Protein AF-X0YKE0-F1 (afdb_monomer)

Sequence (100 aa):
PDMLVMGGPPLYLKNFKIDEESLANALNNMVKIVKAIPLTVIDHHILRSLDYKEYLTPVFAEAEKSGHRVISASELVGQEPQLLEAKRKELHARGPIKRE

Foldseek 3Di:
DQEEEDEADQCVCDPPNDDPVNLVVSQVVLLVVLLVHQEYAYDDRLLLAPCSCVSCVSNCVSNVVNNHDYYHPQVVVPHDDDSCNNCVVVVCVVPPDPDD

Solvent-accessible surface area (backbone atoms only — not comparable to full-atom values): 5661 Å² total; per-residue (Å²): 114,67,64,47,80,46,72,40,68,54,63,81,33,56,86,74,82,37,56,69,66,62,53,52,51,51,50,56,50,46,30,58,46,33,54,72,23,52,30,35,32,46,28,86,32,26,54,43,31,88,60,39,65,67,74,38,44,65,37,52,52,40,8,52,76,58,78,20,44,77,42,36,67,40,47,73,74,77,35,81,79,79,49,55,72,44,39,39,73,63,50,41,74,76,53,66,74,78,81,130

Radius of gyration: 15.1 Å; Cα contacts (8 Å, |Δi|>4): 128; chains: 1; bounding box: 35×33×47 Å

pLDDT: mean 94.93, std 6.6, range [57.84, 98.81]

Secondary structure (DSSP, 8-state):
--EEEEEPP-GGGBTTTB-HHHHHHHHHHHHHHHHH-SEEEEETTGGGSTTHHHHTHHHHHHHHHTT-EEE-HHHHTT-----TTTTHHHHHHHSPPPP-

Mean predicted aligned error: 3.62 Å

Organism: NCBI:txid412755

Structure (mmCIF, N/CA/C/O backbone):
data_AF-X0YKE0-F1
#
_entry.id   AF-X0YKE0-F1
#
loop_
_atom_site.group_PDB
_atom_site.id
_atom_site.type_symbol
_atom_site.label_atom_id
_atom_site.label_alt_id
_atom_site.label_comp_id
_atom_site.label_asym_id
_atom_site.label_entity_id
_atom_site.label_seq_id
_atom_site.pdbx_PDB_ins_code
_atom_site.Cartn_x
_atom_site.Cartn_y
_atom_site.Cartn_z
_atom_site.occupancy
_atom_site.B_iso_or_equiv
_atom_site.auth_seq_id
_atom_site.auth_comp_id
_atom_site.auth_asym_id
_atom_site.auth_atom_id
_atom_site.pdbx_PDB_model_num
ATOM 1 N N . PRO A 1 1 ? -18.114 0.830 5.046 1.00 91.19 1 PRO A N 1
ATOM 2 C CA . PRO A 1 1 ? -17.846 -0.395 4.256 1.00 91.19 1 PRO A CA 1
ATOM 3 C C . PRO A 1 1 ? -16.847 -1.254 5.029 1.00 91.19 1 PRO A C 1
ATOM 5 O O . PRO A 1 1 ? -15.962 -0.679 5.654 1.00 91.19 1 PRO A O 1
ATOM 8 N N . ASP A 1 2 ? -16.981 -2.579 4.997 1.00 96.88 2 ASP A N 1
ATOM 9 C CA . ASP A 1 2 ? -16.073 -3.484 5.724 1.00 96.88 2 ASP A CA 1
ATOM 10 C C . ASP A 1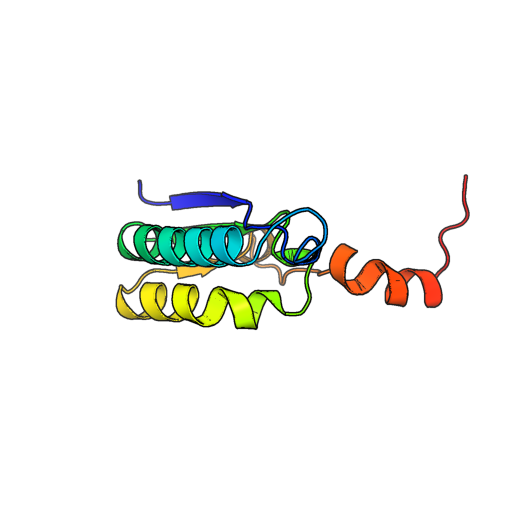 2 ? -14.789 -3.786 4.935 1.00 96.88 2 ASP A C 1
ATOM 12 O O . ASP A 1 2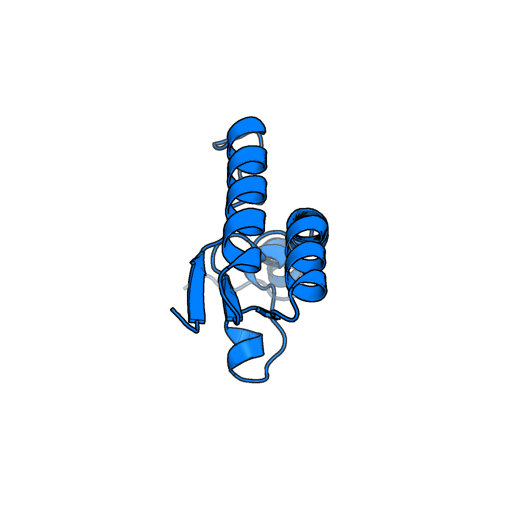 ? -13.739 -4.065 5.512 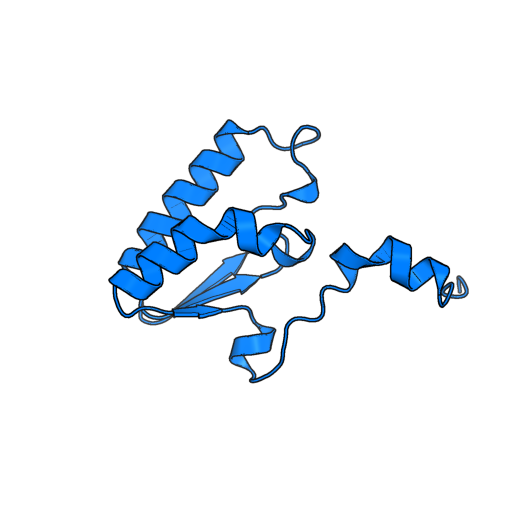1.00 96.88 2 ASP A O 1
ATOM 16 N N . MET A 1 3 ? -14.866 -3.676 3.604 1.00 98.12 3 MET A N 1
ATOM 17 C CA . MET A 1 3 ? -13.749 -3.857 2.681 1.00 98.12 3 M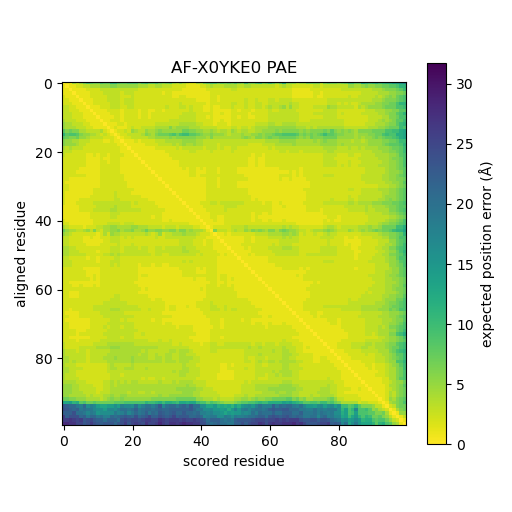ET A CA 1
ATOM 18 C C . MET A 1 3 ? -13.749 -2.768 1.600 1.00 98.12 3 MET A C 1
ATOM 20 O O . MET A 1 3 ? -14.808 -2.392 1.092 1.00 98.12 3 MET A O 1
ATOM 24 N N . LEU A 1 4 ? -12.561 -2.296 1.220 1.00 98.38 4 LEU A N 1
ATOM 25 C CA . LEU A 1 4 ? -12.324 -1.454 0.045 1.00 98.38 4 LEU A CA 1
ATOM 26 C C . LEU A 1 4 ? -11.296 -2.117 -0.871 1.00 98.38 4 LEU A C 1
ATOM 28 O O . LEU A 1 4 ? -10.249 -2.549 -0.402 1.00 98.38 4 LEU A O 1
ATOM 32 N N . VAL A 1 5 ? -11.556 -2.129 -2.177 1.00 98.06 5 VAL A N 1
ATOM 33 C CA . VAL A 1 5 ? -10.570 -2.497 -3.203 1.00 98.06 5 VAL A CA 1
ATOM 34 C C . VAL A 1 5 ? -10.218 -1.244 -3.994 1.00 98.06 5 VAL A C 1
ATOM 36 O O . VAL A 1 5 ? -11.109 -0.578 -4.520 1.00 98.06 5 VAL A O 1
ATOM 39 N N . MET A 1 6 ? -8.932 -0.907 -4.068 1.00 96.94 6 MET A N 1
ATOM 40 C CA . MET A 1 6 ? -8.459 0.295 -4.752 1.00 96.94 6 MET A CA 1
ATOM 41 C C . MET A 1 6 ? -7.142 0.073 -5.501 1.00 96.94 6 MET A C 1
ATOM 43 O O . MET A 1 6 ? -6.310 -0.756 -5.135 1.00 96.94 6 MET A O 1
ATOM 47 N N . GLY A 1 7 ? -6.927 0.858 -6.556 1.00 96.69 7 GLY A N 1
ATOM 48 C CA . GLY A 1 7 ? -5.600 1.010 -7.145 1.00 96.69 7 GLY A CA 1
ATOM 49 C C . GLY A 1 7 ? -4.758 1.959 -6.295 1.00 96.69 7 GLY A C 1
ATOM 50 O O . GLY A 1 7 ? -5.264 2.981 -5.831 1.00 96.69 7 GLY A O 1
ATOM 51 N N . GLY A 1 8 ? -3.480 1.644 -6.093 1.00 95.44 8 GLY A N 1
ATOM 52 C CA . GLY A 1 8 ? -2.547 2.609 -5.502 1.00 95.44 8 GLY A CA 1
ATOM 53 C C . GLY A 1 8 ? -1.920 3.539 -6.555 1.00 95.44 8 GLY A C 1
ATOM 54 O O . GLY A 1 8 ? -2.098 3.322 -7.754 1.00 95.44 8 GLY A O 1
ATOM 55 N N . PRO A 1 9 ? -1.191 4.587 -6.146 1.00 96.62 9 PRO A N 1
ATOM 56 C CA . PRO A 1 9 ? -0.584 5.535 -7.078 1.00 96.62 9 PRO A CA 1
ATOM 57 C C . PRO A 1 9 ? 0.576 4.901 -7.879 1.00 96.62 9 PRO A C 1
ATOM 59 O O . PRO A 1 9 ? 1.295 4.046 -7.357 1.00 96.62 9 PRO A O 1
ATOM 62 N N . PRO A 1 10 ? 0.803 5.306 -9.143 1.00 96.25 10 PRO A N 1
ATOM 63 C CA . PRO A 1 10 ? 1.877 4.761 -9.974 1.00 96.25 10 PRO A CA 1
ATOM 64 C C . PRO A 1 10 ? 3.220 5.435 -9.658 1.00 96.25 10 PRO A C 1
ATOM 66 O O . PRO A 1 10 ? 3.654 6.339 -10.370 1.00 96.25 10 PRO A O 1
ATOM 69 N N . LEU A 1 11 ? 3.904 4.973 -8.604 1.00 96.06 11 LEU A N 1
ATOM 70 C CA . LEU A 1 11 ? 5.172 5.565 -8.137 1.00 96.06 11 LEU A CA 1
ATOM 71 C C . LEU A 1 11 ? 6.252 5.623 -9.228 1.00 96.06 11 LEU A C 1
ATOM 73 O O . LEU A 1 11 ? 7.035 6.564 -9.277 1.00 96.06 11 LEU A O 1
ATOM 77 N N . TYR A 1 12 ? 6.260 4.664 -10.158 1.00 92.75 12 TYR A N 1
ATOM 78 C CA . TYR A 1 12 ? 7.188 4.627 -11.297 1.00 92.75 12 TYR A CA 1
ATOM 79 C C . TYR A 1 12 ? 7.033 5.804 -12.284 1.00 92.75 12 TYR A C 1
ATOM 81 O O . TYR A 1 12 ? 7.842 5.941 -13.200 1.00 92.75 12 TYR A O 1
ATOM 89 N N . LEU A 1 13 ? 5.993 6.635 -12.135 1.00 94.56 13 LEU A N 1
ATOM 90 C CA . LEU A 1 13 ? 5.777 7.864 -12.908 1.00 94.56 13 LEU A CA 1
ATOM 91 C C . LEU A 1 13 ? 6.193 9.141 -12.161 1.00 94.56 13 LEU A C 1
ATOM 93 O O . LEU A 1 13 ? 6.000 10.241 -12.700 1.00 94.56 13 LEU A O 1
ATOM 97 N N . LYS A 1 14 ? 6.755 9.007 -10.951 1.00 93.81 14 LYS A N 1
ATOM 98 C CA . LYS A 1 14 ? 7.306 10.116 -10.167 1.00 93.81 14 LYS A CA 1
ATOM 99 C C . LYS A 1 14 ? 8.310 10.912 -11.008 1.00 93.81 14 LYS A C 1
ATOM 101 O O . LYS A 1 14 ? 9.156 10.330 -11.684 1.00 93.81 14 LYS A O 1
ATOM 106 N N . ASN A 1 15 ? 8.205 12.240 -10.973 1.00 90.06 15 ASN A N 1
ATOM 107 C CA . ASN A 1 15 ? 9.053 13.192 -11.708 1.00 90.06 15 ASN A CA 1
ATOM 108 C C . ASN A 1 15 ? 8.958 13.112 -13.245 1.00 90.06 15 ASN A C 1
ATOM 110 O O . ASN A 1 15 ? 9.739 13.757 -13.940 1.00 90.06 15 ASN A O 1
ATOM 114 N N . PHE A 1 16 ? 8.000 12.351 -13.786 1.00 91.75 16 PHE A N 1
ATOM 115 C CA . PHE A 1 16 ? 7.718 12.309 -15.223 1.00 91.75 16 PHE A CA 1
ATOM 116 C C . PHE A 1 16 ? 6.289 12.746 -15.545 1.00 91.75 16 PHE A C 1
ATOM 118 O O . PHE A 1 16 ? 6.088 13.653 -16.347 1.00 91.75 16 PHE A O 1
ATOM 125 N N . LYS A 1 17 ? 5.291 12.106 -14.922 1.00 93.50 17 LYS A N 1
ATOM 126 C CA . LYS A 1 17 ? 3.862 12.433 -15.108 1.00 93.50 17 LYS A CA 1
ATOM 127 C C . LYS A 1 17 ? 3.133 12.758 -13.811 1.00 93.50 17 LYS A C 1
ATOM 129 O O . LYS A 1 17 ? 2.005 13.232 -13.874 1.00 93.50 17 LYS A O 1
ATOM 134 N N . ILE A 1 18 ? 3.745 12.461 -12.668 1.00 94.31 18 ILE A N 1
ATOM 135 C CA . ILE A 1 18 ? 3.179 12.726 -11.349 1.00 94.31 18 ILE A CA 1
ATOM 136 C C . ILE A 1 18 ? 4.229 13.442 -10.510 1.00 94.31 18 ILE A C 1
ATOM 138 O O . ILE A 1 18 ? 5.378 12.999 -10.425 1.00 94.31 18 ILE A O 1
ATOM 142 N N . ASP A 1 19 ? 3.820 14.557 -9.921 1.00 95.44 19 ASP A N 1
ATOM 143 C CA . ASP A 1 19 ? 4.620 15.350 -9.001 1.00 95.44 19 ASP A CA 1
ATOM 144 C C . ASP A 1 19 ? 4.629 14.749 -7.580 1.00 95.44 19 ASP A C 1
ATOM 146 O O . ASP A 1 19 ? 3.821 13.887 -7.219 1.00 95.44 19 ASP A O 1
ATOM 150 N N . GLU A 1 20 ? 5.583 15.187 -6.760 1.00 95.25 20 GLU A N 1
ATOM 151 C CA . GLU A 1 20 ? 5.752 14.664 -5.401 1.00 95.25 20 GLU A CA 1
ATOM 152 C C . GLU A 1 20 ? 4.596 15.032 -4.465 1.00 95.25 20 GLU A C 1
ATOM 154 O O . GLU A 1 20 ? 4.246 14.234 -3.594 1.00 95.25 20 GLU A O 1
ATOM 159 N N . GLU A 1 21 ? 3.977 16.199 -4.658 1.00 97.06 21 GLU A N 1
ATOM 160 C CA . GLU A 1 21 ? 2.862 16.669 -3.836 1.00 97.06 21 GLU A CA 1
ATOM 161 C C . GLU A 1 21 ? 1.636 15.770 -4.032 1.00 97.06 21 GLU A C 1
ATOM 163 O O . GLU A 1 21 ? 1.021 15.323 -3.063 1.00 97.06 21 GLU A O 1
ATOM 168 N N . SER A 1 22 ? 1.333 15.402 -5.276 1.00 97.25 22 SER A N 1
ATOM 169 C CA . SER A 1 22 ? 0.284 14.444 -5.624 1.00 97.25 22 SER A CA 1
ATOM 170 C C . SER A 1 22 ? 0.508 13.078 -4.966 1.00 97.25 22 SER A C 1
ATOM 172 O O . SER A 1 22 ? -0.434 12.484 -4.434 1.00 97.25 22 SER A O 1
ATOM 174 N N . LEU A 1 23 ? 1.750 12.580 -4.943 1.00 97.31 23 LEU A N 1
ATOM 175 C CA . LEU A 1 23 ? 2.085 11.321 -4.267 1.00 97.31 23 LEU A CA 1
ATOM 176 C C . LEU A 1 23 ? 1.984 11.437 -2.741 1.00 97.31 23 LEU A C 1
ATOM 178 O O . LEU A 1 23 ? 1.504 10.504 -2.098 1.00 97.31 23 LEU A O 1
ATOM 182 N N . ALA A 1 24 ? 2.388 12.561 -2.154 1.00 97.62 24 ALA A N 1
ATOM 183 C CA . ALA A 1 24 ? 2.233 12.807 -0.722 1.00 97.62 24 ALA A CA 1
ATOM 184 C C . ALA A 1 24 ? 0.749 12.906 -0.324 1.00 97.62 24 ALA A C 1
ATOM 186 O O . ALA A 1 24 ? 0.319 12.320 0.671 1.00 97.62 24 ALA A O 1
ATOM 187 N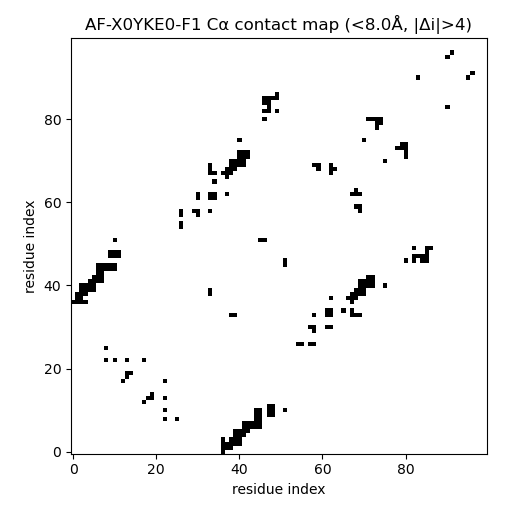 N . ASN A 1 25 ? -0.066 13.578 -1.139 1.00 98.25 25 ASN A N 1
ATOM 188 C CA . ASN A 1 25 ? -1.509 13.680 -0.946 1.00 98.25 25 ASN A CA 1
ATOM 189 C C . ASN A 1 25 ? -2.198 12.316 -1.063 1.00 98.25 25 ASN A C 1
ATOM 191 O O . ASN A 1 25 ? -3.040 11.984 -0.225 1.00 98.25 25 ASN A O 1
ATOM 195 N N . ALA A 1 26 ? -1.815 11.498 -2.049 1.00 97.94 26 ALA A N 1
ATOM 196 C CA . ALA A 1 26 ? -2.294 10.124 -2.166 1.00 97.94 26 ALA A CA 1
ATOM 197 C C . ALA A 1 26 ? -1.971 9.313 -0.902 1.00 97.94 26 ALA A C 1
ATOM 199 O O . ALA A 1 26 ? -2.870 8.693 -0.336 1.00 97.94 26 ALA A O 1
ATOM 200 N N . LEU A 1 27 ? -0.735 9.400 -0.401 1.00 98.38 27 LEU A N 1
ATOM 201 C CA . LEU A 1 27 ? -0.307 8.704 0.812 1.00 98.38 27 LEU A CA 1
ATOM 202 C C . LEU A 1 27 ? -1.139 9.124 2.032 1.00 98.38 27 LEU A C 1
ATOM 204 O O . LEU A 1 27 ? -1.689 8.277 2.736 1.00 98.38 27 LEU A O 1
ATOM 208 N N . ASN A 1 28 ? -1.303 10.432 2.240 1.00 98.56 28 ASN A N 1
ATOM 209 C CA . ASN A 1 28 ? -2.101 10.986 3.336 1.00 98.56 28 ASN A CA 1
ATOM 210 C C . ASN A 1 28 ? -3.569 10.544 3.267 1.00 98.56 28 ASN A C 1
ATOM 212 O O . ASN A 1 28 ? -4.188 10.255 4.293 1.00 98.56 28 ASN A O 1
ATOM 216 N N . ASN A 1 29 ? -4.143 10.483 2.065 1.00 98.50 29 ASN A N 1
ATOM 217 C CA . ASN A 1 29 ? -5.510 10.008 1.877 1.00 98.50 29 ASN A CA 1
ATOM 218 C C . ASN A 1 29 ? -5.628 8.511 2.167 1.00 98.50 29 ASN A C 1
ATOM 220 O O . ASN A 1 29 ? -6.569 8.100 2.842 1.00 98.50 29 ASN A O 1
ATOM 224 N N . MET A 1 30 ? -4.657 7.706 1.734 1.00 98.56 30 MET A N 1
ATOM 225 C CA . MET A 1 30 ? -4.617 6.274 2.031 1.00 98.56 30 MET A CA 1
ATOM 226 C C . MET A 1 30 ? -4.529 6.014 3.539 1.00 98.56 30 MET A C 1
ATOM 228 O O . MET A 1 30 ? -5.285 5.190 4.040 1.00 98.56 30 MET A O 1
ATOM 232 N N . VAL A 1 31 ? -3.715 6.776 4.282 1.00 98.75 31 VAL A N 1
ATOM 233 C CA . VAL A 1 31 ? -3.655 6.714 5.758 1.00 98.75 31 VAL A CA 1
ATOM 234 C C . VAL A 1 31 ? -5.030 6.980 6.389 1.00 98.75 31 VAL A C 1
ATOM 236 O O . VAL A 1 31 ? -5.478 6.228 7.253 1.00 98.75 31 VAL A O 1
ATOM 239 N N . LYS A 1 32 ? -5.753 8.011 5.931 1.00 98.56 32 LYS A N 1
ATOM 240 C CA . LYS A 1 32 ? -7.112 8.308 6.427 1.00 98.56 32 LYS A CA 1
ATOM 241 C C . LYS A 1 32 ? -8.105 7.185 6.114 1.00 98.56 32 LYS A C 1
ATOM 243 O O . LYS A 1 32 ? -8.965 6.893 6.939 1.00 98.56 32 LYS A O 1
ATOM 248 N N . ILE A 1 33 ? -7.994 6.575 4.934 1.00 98.50 33 ILE A N 1
ATOM 249 C CA . ILE A 1 33 ? -8.857 5.474 4.493 1.00 98.50 33 ILE A CA 1
ATOM 250 C C . ILE A 1 33 ? -8.649 4.245 5.381 1.00 98.50 33 ILE A C 1
ATOM 252 O O . ILE A 1 33 ? -9.613 3.736 5.952 1.00 98.50 33 ILE A O 1
ATOM 256 N N . VAL A 1 34 ? -7.404 3.792 5.542 1.00 98.56 34 VAL A N 1
ATOM 257 C CA . VAL A 1 34 ? -7.109 2.555 6.287 1.00 98.56 34 VAL A CA 1
ATOM 258 C C . VAL A 1 34 ? -7.382 2.686 7.780 1.00 98.56 34 VAL A C 1
ATOM 260 O O . VAL A 1 34 ? -7.642 1.688 8.438 1.00 98.56 34 VAL A O 1
ATOM 263 N N . LYS A 1 35 ? -7.422 3.911 8.311 1.00 98.50 35 LYS A N 1
ATOM 264 C CA . LYS A 1 35 ? -7.904 4.183 9.668 1.00 98.50 35 LYS A CA 1
ATOM 265 C C . LYS A 1 35 ? -9.392 3.866 9.857 1.00 98.50 35 LYS A C 1
ATOM 267 O O . LYS A 1 35 ? -9.806 3.512 10.953 1.00 98.50 35 LYS A O 1
ATOM 272 N N . ALA A 1 36 ? -10.208 4.025 8.815 1.00 98.31 36 ALA A N 1
ATOM 273 C CA . ALA A 1 36 ? -11.664 3.885 8.894 1.00 98.31 36 ALA A CA 1
ATOM 274 C C . ALA A 1 36 ? -12.195 2.558 8.327 1.00 98.31 36 ALA A C 1
ATOM 276 O O . ALA A 1 36 ? -13.325 2.183 8.634 1.00 98.31 36 ALA A O 1
ATOM 277 N N . ILE A 1 37 ? -11.419 1.868 7.484 1.00 98.50 37 ILE A N 1
ATOM 278 C CA . ILE A 1 37 ? -11.858 0.661 6.772 1.00 98.50 37 ILE A CA 1
ATOM 279 C C . ILE A 1 37 ? -11.093 -0.566 7.291 1.00 98.50 37 ILE A C 1
ATOM 281 O O . ILE A 1 37 ? -9.871 -0.606 7.130 1.00 98.50 37 ILE A O 1
ATOM 285 N N . PRO A 1 38 ? -11.787 -1.588 7.834 1.00 98.56 38 PRO A N 1
ATOM 286 C CA . PRO A 1 38 ? -11.151 -2.774 8.412 1.00 98.56 38 PRO A CA 1
ATOM 287 C C . PRO A 1 38 ? -10.223 -3.544 7.471 1.00 98.56 38 PRO A C 1
ATOM 289 O O . PRO A 1 38 ? -9.186 -4.048 7.903 1.00 98.56 38 PRO A O 1
ATOM 292 N N . LEU A 1 39 ? -10.579 -3.642 6.188 1.00 98.62 39 LEU A N 1
ATOM 293 C CA . LEU A 1 39 ? -9.778 -4.336 5.186 1.00 98.62 39 LEU A CA 1
ATOM 294 C C . LEU A 1 39 ? -9.650 -3.510 3.906 1.00 98.62 39 LEU A C 1
ATOM 296 O O . LEU A 1 39 ? -10.633 -3.241 3.220 1.00 98.62 39 LEU A O 1
ATOM 300 N N . THR A 1 40 ? -8.424 -3.141 3.549 1.00 98.62 40 THR A N 1
ATOM 301 C CA . THR A 1 40 ? -8.131 -2.437 2.296 1.00 98.62 40 THR A CA 1
ATOM 302 C C . THR A 1 40 ? -7.262 -3.303 1.391 1.00 98.62 40 THR A C 1
ATOM 304 O O . THR A 1 40 ? -6.201 -3.772 1.794 1.00 98.62 40 THR A O 1
ATOM 307 N N . VAL A 1 41 ? -7.704 -3.502 0.153 1.00 98.44 41 VAL A N 1
ATOM 308 C CA . VAL A 1 41 ? -6.963 -4.203 -0.896 1.00 98.44 41 VAL A CA 1
ATOM 309 C C . VAL A 1 41 ? -6.363 -3.163 -1.840 1.00 98.44 41 VAL A C 1
ATOM 311 O O . VAL A 1 41 ? -7.111 -2.375 -2.420 1.00 98.44 41 VAL A O 1
ATOM 314 N N . ILE A 1 42 ? -5.036 -3.135 -1.990 1.00 97.62 42 ILE A N 1
ATOM 315 C CA . ILE A 1 42 ? -4.314 -2.141 -2.798 1.00 97.62 42 ILE A CA 1
ATOM 316 C C . ILE A 1 42 ? -3.472 -2.843 -3.863 1.00 97.62 42 ILE A C 1
ATOM 318 O O . ILE A 1 42 ? -2.612 -3.660 -3.542 1.00 97.62 42 ILE A O 1
ATOM 322 N N . ASP A 1 43 ? -3.688 -2.501 -5.135 1.00 95.19 43 ASP A N 1
ATOM 323 C CA . ASP A 1 43 ? -3.026 -3.192 -6.250 1.00 95.19 43 ASP A CA 1
ATOM 324 C C . ASP A 1 43 ? -2.782 -2.277 -7.483 1.00 95.19 43 ASP A C 1
ATOM 326 O O . ASP A 1 43 ? -2.719 -1.043 -7.387 1.00 95.19 43 ASP A O 1
ATOM 330 N N . HIS A 1 44 ? -2.641 -2.896 -8.659 1.00 91.62 44 HIS A N 1
ATOM 331 C CA . HIS A 1 44 ? -2.578 -2.353 -10.017 1.00 91.62 44 HIS A CA 1
ATOM 332 C C . HIS A 1 44 ? -1.325 -1.545 -10.379 1.00 91.62 44 HIS A C 1
ATOM 334 O O . HIS A 1 44 ? -0.526 -1.969 -11.219 1.00 91.62 44 HIS A O 1
ATOM 340 N N . HIS A 1 45 ? -1.173 -0.355 -9.806 1.00 95.38 45 HIS A N 1
ATOM 341 C CA . HIS A 1 45 ? -0.083 0.569 -10.132 1.00 95.38 45 HIS A CA 1
ATOM 342 C C . HIS A 1 45 ? 1.001 0.567 -9.061 1.00 95.38 45 HIS A C 1
ATOM 344 O O . HIS A 1 45 ? 2.181 0.600 -9.403 1.00 95.38 45 HIS A O 1
ATOM 350 N N . ILE A 1 46 ? 0.610 0.467 -7.790 1.00 96.19 46 ILE A N 1
ATOM 351 C CA . ILE A 1 46 ? 1.543 0.492 -6.661 1.00 96.19 46 ILE A CA 1
ATOM 352 C C . ILE A 1 46 ? 2.522 -0.687 -6.719 1.00 96.19 46 ILE A C 1
ATOM 354 O O . ILE A 1 46 ? 3.716 -0.501 -6.536 1.00 96.19 46 ILE A O 1
ATOM 358 N N . LEU A 1 47 ? 2.049 -1.876 -7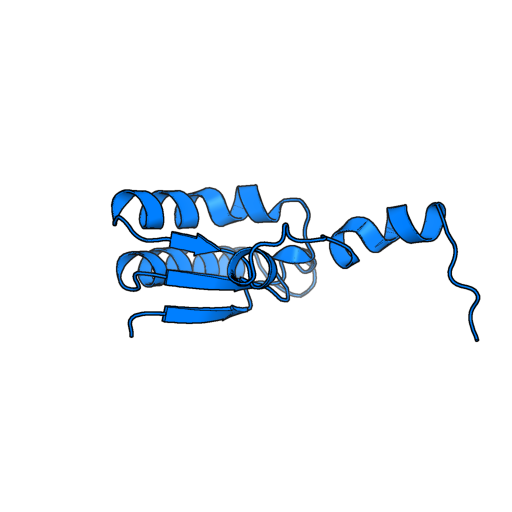.119 1.00 96.12 47 LEU A N 1
ATOM 359 C CA . LEU A 1 47 ? 2.866 -3.092 -7.243 1.00 96.12 47 LEU A CA 1
ATOM 360 C C . LEU A 1 47 ? 3.768 -3.117 -8.492 1.00 96.12 47 LEU A C 1
ATOM 362 O O . LEU A 1 47 ? 4.499 -4.082 -8.71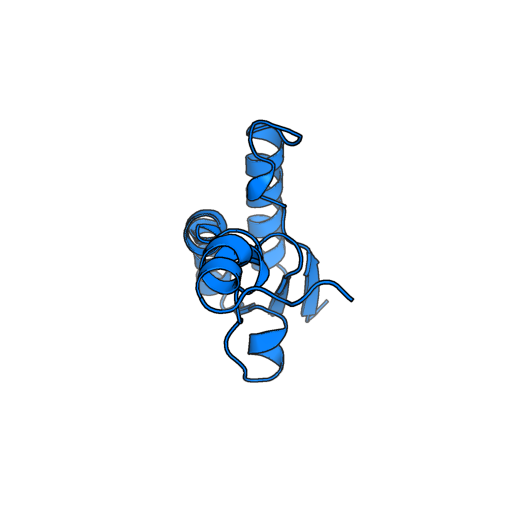3 1.00 96.12 47 LEU A O 1
ATOM 366 N N . ARG A 1 48 ? 3.742 -2.068 -9.326 1.00 96.00 48 ARG A N 1
ATOM 367 C CA . ARG A 1 48 ? 4.684 -1.905 -10.452 1.00 96.00 48 ARG A CA 1
ATOM 368 C C . ARG A 1 48 ? 6.001 -1.259 -10.030 1.00 96.00 48 ARG A C 1
ATOM 370 O O . ARG A 1 48 ? 6.882 -1.086 -10.869 1.00 96.00 48 ARG A O 1
ATOM 377 N N . SER A 1 49 ? 6.142 -0.933 -8.752 1.00 95.56 49 SER A N 1
ATOM 378 C CA . SER A 1 49 ? 7.329 -0.310 -8.186 1.00 95.56 49 SER A CA 1
ATOM 379 C C . SER A 1 49 ? 7.887 -1.185 -7.063 1.00 95.56 49 SER A C 1
ATOM 381 O O . SER A 1 49 ? 7.133 -1.698 -6.244 1.00 95.56 49 SER A O 1
ATOM 383 N N . LEU A 1 50 ? 9.203 -1.417 -7.034 1.00 94.94 50 LEU A N 1
ATOM 384 C CA . LEU A 1 50 ? 9.831 -2.303 -6.036 1.00 94.94 50 LEU A CA 1
ATOM 385 C C . LEU A 1 50 ? 9.867 -1.683 -4.629 1.00 94.94 50 LEU A C 1
ATOM 387 O O . LEU A 1 50 ? 9.856 -2.403 -3.637 1.00 94.94 50 LEU A O 1
ATOM 391 N N . ASP A 1 51 ? 9.865 -0.357 -4.560 1.00 94.44 51 ASP A N 1
ATOM 392 C CA . ASP A 1 51 ? 9.851 0.486 -3.361 1.00 94.44 51 ASP A CA 1
ATOM 393 C C . ASP A 1 51 ? 8.438 0.713 -2.794 1.00 94.44 51 ASP A C 1
ATOM 395 O O . ASP A 1 51 ? 8.257 1.467 -1.839 1.00 94.44 51 ASP A O 1
ATOM 399 N N . TYR A 1 52 ? 7.413 0.039 -3.332 1.00 95.62 52 TYR A N 1
ATOM 400 C CA . TYR A 1 52 ? 6.027 0.244 -2.905 1.00 95.62 52 TYR A CA 1
ATOM 401 C C . TYR A 1 52 ? 5.811 0.002 -1.407 1.00 95.62 52 TYR A C 1
ATOM 403 O O . TYR A 1 52 ? 5.018 0.703 -0.781 1.00 95.62 52 TYR A O 1
ATOM 411 N N . LYS A 1 53 ? 6.523 -0.973 -0.821 1.00 95.56 53 LYS A N 1
ATOM 412 C CA . LYS A 1 53 ? 6.437 -1.264 0.616 1.00 95.56 53 LYS A CA 1
ATOM 413 C C . LYS A 1 53 ? 6.947 -0.096 1.452 1.00 95.56 53 LYS A C 1
ATOM 415 O O . LYS A 1 53 ? 6.311 0.246 2.440 1.00 95.56 53 LYS A O 1
ATOM 420 N N . GLU A 1 54 ? 8.048 0.525 1.033 1.00 97.62 54 GLU A N 1
ATOM 421 C CA . GLU A 1 54 ? 8.623 1.681 1.719 1.00 97.62 54 GLU A CA 1
ATOM 422 C C . GLU A 1 54 ? 7.654 2.864 1.673 1.00 97.62 54 GLU A C 1
ATOM 424 O O . GLU A 1 54 ? 7.304 3.408 2.721 1.00 97.62 54 GLU A O 1
ATOM 429 N N . TYR A 1 55 ? 7.114 3.170 0.489 1.00 97.69 55 TYR A N 1
ATOM 430 C CA . TYR A 1 55 ? 6.097 4.209 0.315 1.00 97.69 55 TYR A CA 1
ATOM 431 C C . TYR A 1 55 ? 4.847 3.966 1.178 1.00 97.69 55 TYR A C 1
ATOM 433 O O . TYR A 1 55 ? 4.324 4.901 1.778 1.00 97.69 55 TYR A O 1
ATOM 441 N N . LEU A 1 56 ? 4.377 2.718 1.278 1.00 98.12 56 LEU A N 1
ATOM 442 C CA . LEU A 1 56 ? 3.192 2.355 2.062 1.00 98.12 56 LEU A CA 1
ATOM 443 C C . LEU A 1 56 ? 3.455 2.173 3.564 1.00 98.12 56 LEU A C 1
ATOM 445 O O . LEU A 1 56 ? 2.502 1.924 4.299 1.00 98.12 56 LEU A O 1
ATOM 449 N N . THR A 1 57 ? 4.687 2.335 4.056 1.00 98.50 57 THR A N 1
ATOM 450 C CA . THR A 1 57 ? 5.011 2.169 5.489 1.00 98.50 57 THR A CA 1
ATOM 451 C C . THR A 1 57 ? 4.051 2.933 6.415 1.00 98.50 57 THR A C 1
ATOM 453 O O . THR A 1 57 ? 3.522 2.317 7.342 1.00 98.50 57 THR A O 1
ATOM 456 N N . PRO A 1 58 ? 3.723 4.222 6.170 1.00 98.56 58 PRO A N 1
ATOM 457 C CA . PRO A 1 58 ? 2.778 4.949 7.023 1.00 98.56 58 PRO A CA 1
ATOM 458 C C . PRO A 1 58 ? 1.350 4.392 6.965 1.00 98.56 58 PRO A C 1
ATOM 460 O O . PRO A 1 58 ? 0.618 4.448 7.950 1.00 98.56 58 PRO A O 1
ATOM 463 N N . VAL A 1 59 ? 0.954 3.839 5.815 1.00 98.69 59 VAL A N 1
ATOM 464 C CA . VAL A 1 59 ? -0.364 3.224 5.600 1.00 98.69 59 VAL A CA 1
ATOM 465 C C . VAL A 1 59 ? -0.458 1.912 6.375 1.00 98.69 59 VAL A C 1
ATOM 467 O O . VAL A 1 59 ? -1.437 1.694 7.084 1.00 98.69 59 VAL A O 1
ATOM 470 N N . PHE A 1 60 ? 0.570 1.063 6.297 1.00 98.56 60 PHE A N 1
ATOM 471 C CA . PHE A 1 60 ? 0.629 -0.178 7.071 1.00 98.56 60 PHE A CA 1
ATOM 472 C C . PHE A 1 60 ? 0.613 0.093 8.577 1.00 98.56 60 PHE A C 1
ATOM 474 O O . PHE A 1 60 ? -0.164 -0.533 9.293 1.00 98.56 60 PHE A O 1
ATOM 481 N N . ALA A 1 61 ? 1.396 1.072 9.039 1.00 98.69 61 ALA A N 1
ATOM 482 C CA . ALA A 1 61 ? 1.461 1.436 10.451 1.00 98.69 61 ALA A CA 1
ATOM 483 C C . ALA A 1 61 ? 0.113 1.944 11.002 1.00 98.69 61 ALA A C 1
ATOM 485 O O . ALA A 1 61 ? -0.301 1.537 12.087 1.00 98.69 61 ALA A O 1
ATOM 486 N N . GLU A 1 62 ? -0.600 2.812 10.271 1.00 98.81 62 GLU A N 1
ATOM 487 C CA . GLU A 1 62 ? -1.913 3.303 10.728 1.00 98.81 62 GLU A CA 1
ATOM 488 C C . GLU A 1 62 ? -2.982 2.201 10.702 1.00 98.81 62 GLU A C 1
ATOM 490 O O . GLU A 1 62 ? -3.829 2.145 11.599 1.00 98.81 62 GLU A O 1
ATOM 495 N N . ALA A 1 63 ? -2.938 1.307 9.708 1.00 98.62 63 ALA A N 1
ATOM 496 C CA . ALA A 1 63 ? -3.830 0.155 9.655 1.00 98.62 63 ALA A CA 1
ATOM 497 C C . ALA A 1 63 ? -3.610 -0.771 10.858 1.00 98.62 63 ALA A C 1
ATOM 499 O O . ALA A 1 63 ? -4.565 -1.074 11.570 1.00 98.62 63 ALA A O 1
ATOM 500 N N . GLU A 1 64 ? -2.357 -1.140 11.142 1.00 98.50 64 GLU A N 1
ATOM 501 C CA . GLU A 1 64 ? -1.994 -1.981 12.288 1.00 98.50 64 GLU A CA 1
ATOM 502 C C . GLU A 1 64 ? -2.449 -1.353 13.612 1.00 98.50 64 GLU A C 1
ATOM 504 O O . GLU A 1 64 ? -3.124 -2.002 14.411 1.00 98.50 64 GLU A O 1
ATOM 509 N N . LYS A 1 65 ? -2.176 -0.058 13.807 1.00 98.62 65 LYS A N 1
ATOM 510 C CA . LYS A 1 65 ? -2.620 0.705 14.983 1.00 98.62 65 LYS A CA 1
ATOM 511 C C . LYS A 1 65 ? -4.140 0.689 15.169 1.00 98.62 65 LYS A C 1
ATOM 513 O O . LYS A 1 65 ? -4.616 0.739 16.302 1.00 98.62 65 LYS A O 1
ATOM 518 N N . SER A 1 66 ? -4.892 0.640 14.073 1.00 98.38 66 SER A N 1
ATOM 519 C CA . SER A 1 66 ? -6.359 0.605 14.081 1.00 98.38 66 SER A CA 1
ATOM 520 C C . SER A 1 66 ? -6.926 -0.819 14.178 1.00 98.38 66 SER A C 1
ATOM 522 O O . SER A 1 66 ? -8.141 -0.984 14.202 1.00 98.38 66 SER A O 1
ATOM 524 N N . GLY A 1 67 ? -6.081 -1.858 14.230 1.00 98.50 67 GLY A N 1
ATOM 525 C CA . GLY A 1 67 ? -6.516 -3.259 14.162 1.00 98.50 67 GLY A CA 1
ATOM 526 C C . GLY A 1 67 ? -7.052 -3.661 12.782 1.00 98.50 67 GLY A C 1
ATOM 527 O O . GLY A 1 67 ? -7.796 -4.632 12.655 1.00 98.50 67 GLY A O 1
ATOM 528 N N . HIS A 1 68 ? -6.704 -2.895 11.752 1.00 98.62 68 HIS A N 1
ATOM 529 C CA . HIS A 1 68 ? -7.127 -3.073 10.371 1.00 98.62 68 HIS A CA 1
ATOM 530 C C . HIS A 1 68 ? -6.018 -3.716 9.535 1.00 98.62 68 HIS A C 1
ATOM 532 O O . HIS A 1 68 ? -4.872 -3.862 9.962 1.00 98.62 68 HIS A O 1
ATOM 538 N N . ARG A 1 69 ? -6.363 -4.128 8.315 1.00 98.31 69 ARG A N 1
ATOM 539 C CA . ARG A 1 69 ? -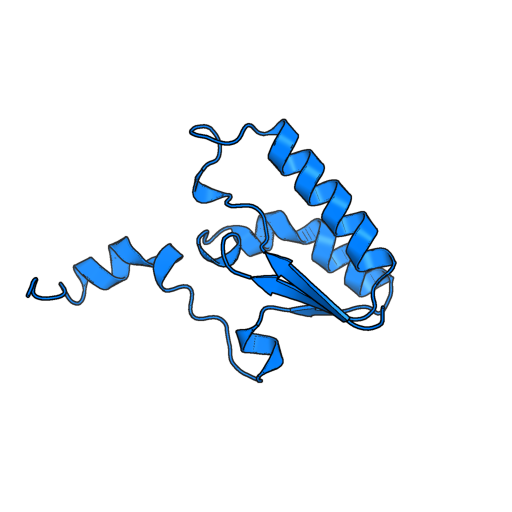5.466 -4.859 7.417 1.00 98.31 69 ARG A CA 1
ATOM 540 C C . ARG A 1 69 ? -5.385 -4.195 6.053 1.00 98.31 69 ARG A C 1
ATOM 542 O O . ARG A 1 69 ? -6.387 -3.741 5.501 1.00 98.31 69 ARG A O 1
ATOM 549 N N . VAL A 1 70 ? -4.185 -4.214 5.486 1.00 98.50 70 VAL A N 1
ATOM 550 C CA . VAL A 1 70 ? -3.901 -3.749 4.129 1.00 98.50 70 VAL A CA 1
ATOM 551 C C . VAL A 1 70 ? -3.171 -4.860 3.394 1.00 98.50 70 VAL A C 1
ATOM 553 O O . VAL A 1 70 ? -2.143 -5.326 3.877 1.00 98.50 70 VAL A O 1
ATOM 556 N N . ILE A 1 71 ? -3.713 -5.301 2.262 1.00 98.12 71 ILE A N 1
ATOM 557 C CA . ILE A 1 71 ? -3.197 -6.441 1.489 1.00 98.12 71 ILE A CA 1
ATOM 558 C C . ILE A 1 71 ? -3.287 -6.171 -0.019 1.00 98.12 71 ILE A C 1
ATOM 560 O O . ILE A 1 71 ? -3.988 -5.262 -0.452 1.00 98.12 71 ILE A O 1
ATOM 564 N N . SER A 1 72 ? -2.599 -6.957 -0.835 1.00 97.69 72 SER A N 1
ATOM 565 C CA . SER A 1 72 ? -2.784 -7.017 -2.290 1.00 97.69 72 SER A CA 1
ATOM 566 C C . SER A 1 72 ? -3.943 -7.938 -2.681 1.00 97.69 72 SER A C 1
ATOM 568 O O . SER A 1 72 ? -4.452 -8.715 -1.867 1.00 97.69 72 SER A O 1
ATOM 570 N N . ALA A 1 73 ? -4.359 -7.891 -3.951 1.00 97.06 73 ALA A N 1
ATOM 571 C CA . ALA A 1 73 ? -5.381 -8.808 -4.451 1.00 97.06 73 ALA A CA 1
ATOM 572 C C . ALA A 1 73 ? -4.886 -10.265 -4.464 1.00 97.06 73 ALA A C 1
ATOM 574 O O . ALA A 1 73 ? -5.680 -11.178 -4.258 1.00 97.06 73 ALA A O 1
ATOM 575 N N . SER A 1 74 ? -3.577 -10.483 -4.654 1.00 96.88 74 SER A N 1
ATOM 576 C CA . SER A 1 74 ? -2.967 -11.819 -4.555 1.00 96.88 74 SER A CA 1
ATOM 577 C C . SER A 1 74 ? -3.065 -12.357 -3.124 1.00 96.88 74 SER A C 1
ATOM 579 O O . SER A 1 74 ? -3.510 -13.484 -2.914 1.00 96.88 74 SER A O 1
ATOM 581 N N . GLU A 1 75 ? -2.746 -11.529 -2.127 1.00 97.75 75 GLU A N 1
ATOM 582 C CA . GLU A 1 75 ? -2.798 -11.930 -0.713 1.00 97.75 75 GLU A CA 1
ATOM 583 C C . GLU A 1 75 ? -4.233 -12.191 -0.245 1.00 97.75 75 GLU A C 1
ATOM 585 O O . GLU A 1 75 ? -4.462 -13.076 0.579 1.00 97.75 75 GLU A O 1
ATOM 590 N N . LEU A 1 76 ? -5.218 -11.482 -0.811 1.00 97.62 76 LEU A N 1
ATOM 591 C CA . LEU A 1 76 ? -6.637 -11.739 -0.552 1.00 97.62 76 LEU A CA 1
ATOM 592 C C . LEU A 1 76 ? -7.043 -13.172 -0.932 1.00 97.62 76 LEU A C 1
ATOM 594 O O . LEU A 1 76 ? -7.883 -13.764 -0.256 1.00 97.62 76 LEU A O 1
ATOM 598 N N . VAL A 1 77 ? -6.434 -13.740 -1.977 1.00 97.25 77 VAL A N 1
ATOM 599 C CA . VAL A 1 77 ? -6.660 -15.127 -2.420 1.00 97.25 77 VAL A CA 1
ATOM 600 C C . VAL A 1 77 ? -5.596 -16.106 -1.903 1.00 97.25 77 VAL A C 1
ATOM 602 O O . VAL A 1 77 ? -5.492 -17.224 -2.404 1.00 97.25 77 VAL A O 1
ATOM 605 N N . GLY A 1 78 ? -4.811 -15.710 -0.892 1.00 97.75 78 GLY A N 1
ATOM 606 C CA . GLY A 1 78 ? -3.817 -16.568 -0.239 1.00 97.75 78 GLY A CA 1
ATOM 607 C C . GLY A 1 78 ? -2.522 -16.766 -1.030 1.00 97.75 78 GLY A C 1
ATOM 608 O O . GLY A 1 78 ? -1.844 -17.775 -0.842 1.00 97.75 78 GLY A O 1
ATOM 609 N N . GLN A 1 79 ? -2.185 -15.838 -1.927 1.00 97.75 79 GLN A N 1
ATOM 610 C CA . GLN A 1 79 ? -0.974 -15.881 -2.746 1.00 97.75 79 GLN A CA 1
ATOM 611 C C . GLN A 1 79 ? -0.081 -14.667 -2.491 1.00 97.75 79 GLN A C 1
ATOM 613 O O . GLN A 1 79 ? -0.554 -13.561 -2.259 1.00 97.75 79 GLN A O 1
ATOM 618 N N . GLU A 1 80 ? 1.228 -14.848 -2.603 1.00 94.75 80 GLU A N 1
ATOM 619 C CA . GLU A 1 80 ? 2.169 -13.729 -2.560 1.00 94.75 80 GLU A CA 1
ATOM 620 C C . GLU A 1 80 ? 2.115 -12.908 -3.863 1.00 94.75 80 GLU A C 1
ATOM 622 O O . GLU A 1 80 ? 1.988 -13.487 -4.951 1.00 94.75 80 GLU A O 1
ATOM 627 N N . PRO A 1 81 ? 2.262 -11.571 -3.804 1.00 94.44 81 PRO A N 1
ATOM 628 C CA . PRO A 1 81 ? 2.252 -10.736 -4.994 1.00 94.44 81 PRO A CA 1
ATOM 629 C C . PRO A 1 81 ? 3.473 -11.017 -5.879 1.00 94.44 81 PRO A C 1
ATOM 631 O O . PRO A 1 81 ? 4.630 -10.811 -5.498 1.00 94.44 81 PRO A O 1
ATOM 634 N N . GLN A 1 82 ? 3.218 -11.425 -7.121 1.00 94.88 82 GLN A N 1
ATOM 635 C CA . GLN A 1 82 ? 4.253 -11.549 -8.142 1.00 94.88 82 GLN A CA 1
ATOM 636 C C . GLN A 1 82 ? 4.458 -10.197 -8.833 1.00 94.88 82 GLN A C 1
ATOM 638 O O . GLN A 1 82 ? 3.684 -9.800 -9.700 1.00 94.88 82 GLN A O 1
ATOM 643 N N . LEU A 1 83 ? 5.524 -9.480 -8.469 1.00 95.25 83 LEU A N 1
ATOM 644 C CA . LEU A 1 83 ? 5.842 -8.142 -8.998 1.00 95.25 83 LEU A CA 1
ATOM 645 C C . LEU A 1 83 ? 6.404 -8.188 -10.436 1.00 95.25 83 LEU A C 1
ATOM 647 O O . LEU A 1 83 ? 7.506 -7.706 -10.702 1.00 95.25 83 LEU A O 1
ATOM 651 N N . LEU A 1 84 ? 5.671 -8.808 -11.364 1.00 94.12 84 LEU A N 1
ATOM 652 C CA . LEU A 1 84 ? 6.125 -9.094 -12.728 1.00 94.12 84 LEU A CA 1
ATOM 653 C C . LEU A 1 84 ? 6.491 -7.817 -13.487 1.00 94.12 84 LEU A C 1
ATOM 655 O O . LEU A 1 84 ? 7.583 -7.717 -14.039 1.00 94.12 84 LEU A O 1
ATOM 659 N N . GLU A 1 85 ? 5.613 -6.813 -13.462 1.00 94.81 85 GLU A N 1
ATOM 660 C CA . GLU A 1 85 ? 5.844 -5.550 -14.172 1.00 94.81 85 GLU A CA 1
ATOM 661 C C . GLU A 1 85 ? 6.980 -4.734 -13.533 1.00 94.81 85 GLU A C 1
AT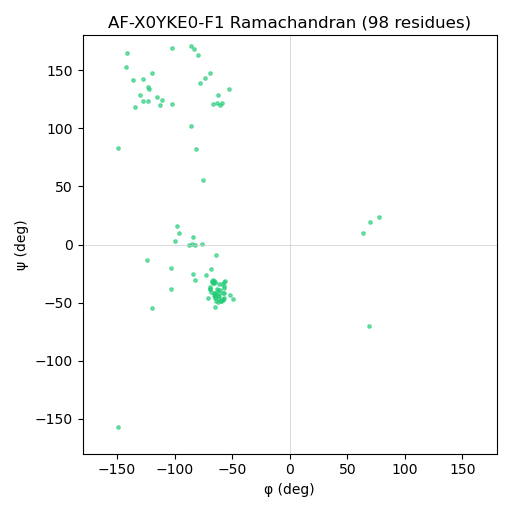OM 663 O O . GLU A 1 85 ? 7.823 -4.194 -14.252 1.00 94.81 85 GLU A O 1
ATOM 668 N N . ALA A 1 86 ? 7.083 -4.717 -12.197 1.00 95.50 86 ALA A N 1
ATOM 669 C CA . ALA A 1 86 ? 8.202 -4.072 -11.502 1.00 95.50 86 ALA A CA 1
ATOM 670 C C . ALA A 1 86 ? 9.551 -4.714 -11.872 1.00 95.50 86 ALA A C 1
ATOM 672 O O . ALA A 1 86 ? 10.569 -4.032 -11.991 1.00 95.50 86 ALA A O 1
ATOM 673 N N . LYS A 1 87 ? 9.552 -6.034 -12.106 1.00 95.25 87 LYS A N 1
ATOM 674 C CA . LYS A 1 87 ? 10.726 -6.829 -12.494 1.00 95.25 87 LYS A CA 1
ATOM 675 C C . LYS A 1 87 ? 10.849 -7.040 -14.003 1.00 95.25 87 LYS A C 1
ATOM 677 O O . LYS A 1 87 ? 11.704 -7.809 -14.439 1.00 95.25 87 LYS A O 1
ATOM 682 N N . ARG A 1 88 ? 10.056 -6.348 -14.832 1.00 94.25 88 ARG A N 1
ATOM 683 C CA . ARG A 1 88 ? 9.970 -6.605 -16.280 1.00 94.25 88 ARG A CA 1
ATOM 684 C C . ARG A 1 88 ? 11.336 -6.625 -16.973 1.00 94.25 88 ARG A C 1
ATOM 686 O O . ARG A 1 88 ? 11.594 -7.497 -17.795 1.00 94.25 88 ARG A O 1
ATOM 693 N N . LYS A 1 89 ? 12.225 -5.678 -16.640 1.00 92.12 89 LYS A N 1
ATOM 694 C CA . LYS A 1 89 ? 13.579 -5.601 -17.225 1.00 92.12 89 LYS A CA 1
ATOM 695 C C . LYS A 1 89 ? 14.414 -6.849 -16.913 1.00 92.12 89 LYS A C 1
ATOM 697 O O . LYS A 1 89 ? 15.027 -7.409 -17.814 1.00 92.12 89 LYS A O 1
ATOM 702 N N . GLU A 1 90 ? 14.410 -7.286 -15.655 1.00 93.12 90 GLU A N 1
ATOM 703 C CA . GLU A 1 90 ? 15.121 -8.486 -15.197 1.00 93.12 90 GLU A CA 1
ATOM 704 C C . GLU A 1 90 ? 14.545 -9.752 -15.844 1.00 93.12 90 GLU A C 1
ATOM 706 O O . GLU A 1 90 ? 15.291 -10.590 -16.349 1.00 93.12 90 GLU A O 1
ATOM 711 N N . LEU A 1 91 ? 13.215 -9.869 -15.876 1.00 92.94 91 LEU A N 1
ATOM 712 C CA . LEU A 1 91 ? 12.521 -11.027 -16.437 1.00 92.94 91 LEU A CA 1
ATOM 713 C C . LEU A 1 91 ? 12.760 -11.165 -17.947 1.00 92.94 91 LEU A C 1
ATOM 715 O O . LEU A 1 91 ? 13.095 -12.254 -18.409 1.00 92.94 91 LEU A O 1
ATOM 719 N N . HIS A 1 92 ? 12.683 -10.070 -18.711 1.00 91.62 92 HIS A N 1
ATOM 720 C CA . HIS A 1 92 ? 12.991 -10.103 -20.145 1.00 91.62 92 HIS A CA 1
ATOM 721 C C . HIS A 1 92 ? 14.457 -10.418 -20.441 1.00 91.62 92 HIS A C 1
ATOM 723 O O . HIS A 1 92 ? 14.733 -11.059 -21.451 1.00 91.62 92 HIS A O 1
ATOM 729 N N . ALA A 1 93 ? 15.393 -9.993 -19.588 1.00 91.31 93 ALA A N 1
ATOM 730 C CA . ALA A 1 93 ? 16.803 -10.336 -19.762 1.00 91.31 93 ALA A CA 1
ATOM 731 C C . ALA A 1 93 ? 17.061 -11.842 -19.568 1.00 91.31 93 ALA A C 1
ATOM 733 O O . ALA A 1 93 ? 17.930 -12.402 -20.231 1.00 91.31 93 ALA A O 1
ATOM 734 N N . ARG A 1 94 ? 16.302 -12.505 -18.683 1.00 89.25 94 ARG A N 1
ATOM 735 C CA . ARG A 1 94 ? 16.423 -13.950 -18.408 1.00 89.25 94 ARG A CA 1
ATOM 736 C C . ARG A 1 94 ? 15.685 -14.838 -19.409 1.00 89.25 94 ARG A C 1
ATOM 738 O O . ARG A 1 94 ? 16.104 -15.966 -19.640 1.00 89.25 94 ARG A O 1
ATOM 745 N N . GLY A 1 95 ? 14.591 -14.346 -19.980 1.00 83.44 95 GLY A N 1
ATOM 746 C CA . GLY A 1 95 ? 13.761 -15.076 -20.932 1.00 83.44 95 GLY A CA 1
ATOM 747 C C . GLY A 1 95 ? 13.113 -14.105 -21.911 1.00 83.44 95 GLY A C 1
ATOM 748 O O . GLY A 1 95 ? 11.974 -13.692 -21.677 1.00 83.44 95 GLY A O 1
ATOM 749 N N . PRO A 1 96 ? 13.816 -13.692 -22.982 1.00 72.94 96 PRO A N 1
ATOM 750 C CA . PRO A 1 96 ? 13.248 -12.777 -23.957 1.00 72.94 96 PRO A CA 1
ATOM 751 C C . PRO A 1 96 ? 12.018 -13.431 -24.586 1.00 72.94 96 PRO A C 1
ATOM 753 O O . PRO A 1 96 ? 12.099 -14.509 -25.177 1.00 72.94 96 PRO A O 1
ATOM 756 N N . ILE A 1 97 ? 10.866 -12.779 -24.437 1.00 74.81 97 ILE A N 1
ATOM 757 C CA . ILE A 1 97 ? 9.633 -13.212 -25.090 1.00 74.81 97 ILE A CA 1
ATOM 758 C C . ILE A 1 97 ? 9.883 -13.089 -26.594 1.00 74.81 97 ILE A C 1
ATOM 760 O O . ILE A 1 97 ? 10.227 -12.005 -27.076 1.00 74.81 97 ILE A O 1
ATOM 764 N N . LYS A 1 98 ? 9.752 -14.197 -27.332 1.00 69.44 98 LYS A N 1
ATOM 765 C CA . LYS A 1 98 ? 9.738 -14.139 -28.796 1.00 69.44 98 LYS A CA 1
ATOM 766 C C . LYS A 1 98 ? 8.568 -13.243 -29.188 1.00 69.44 98 LYS A C 1
ATOM 768 O O . LYS A 1 98 ? 7.445 -13.502 -28.768 1.00 69.44 98 LYS A O 1
ATOM 773 N N . ARG A 1 99 ? 8.843 -12.169 -29.927 1.00 70.56 99 ARG A N 1
ATOM 774 C CA . ARG A 1 99 ? 7.768 -11.389 -30.544 1.00 70.56 99 ARG A CA 1
ATOM 775 C C . ARG A 1 99 ? 7.054 -12.319 -31.527 1.00 70.56 99 ARG A C 1
ATOM 777 O O . ARG A 1 99 ? 7.746 -13.004 -32.282 1.00 70.56 99 ARG A O 1
ATOM 784 N N . GLU A 1 100 ? 5.730 -12.392 -31.417 1.00 57.84 100 GLU A N 1
ATOM 785 C CA . GLU A 1 100 ? 4.869 -13.037 -32.418 1.00 57.84 100 GLU A CA 1
ATOM 786 C C . GLU A 1 100 ? 5.025 -12.366 -33.786 1.00 57.84 100 GLU A C 1
ATOM 788 O O . GLU A 1 100 ? 5.268 -11.133 -33.817 1.00 57.84 100 GLU A O 1
#

Nearest PDB structures (foldseek):
  6fwq-assembly1_A  TM=3.710E-01  e=2.580E+00  Bacteroides xylanisolvens XB1A
  6fwo-assembly1_A  TM=3.704E-01  e=2.925E+00  Bacteroides xylanisolvens XB1A
  5mc8-assembly1_A  TM=3.735E-01  e=3.114E+00  Bacteroides xylanisolvens XB1A
  6fwg-assembly1_A  TM=3.702E-01  e=3.316E+00  Bacteroides xylanisolvens XB1A
  6fwm-assembly1_A  TM=3.689E-01  e=9.627E+00  Bacteroides xylanisolvens XB1A